Protein AF-J9R701-F1 (afdb_monomer)

Secondary structure (DSSP, 8-state):
-HHHHHHHHHHHHHHHHHHHHHHTS--TT--B-TTSPBPTTSSTTS------

Solvent-accessible surface area (backbone atoms only — not comparable to full-atom values): 3380 Å² total; per-residue (Å²): 105,74,70,55,55,52,49,56,49,54,54,49,51,53,54,52,50,53,51,54,61,53,64,74,58,76,52,94,90,44,54,61,44,97,88,68,46,72,40,66,67,68,40,91,88,66,49,77,90,82,86,133

InterPro domains:
  IPR005150 Cellulose synthase [PF03552] (1-52)

Sequence (52 aa):
ERRAMKRDYEEYKVRVNALVAKAQKTPEEGWTMQDGTPWPGNNSRDHPGMIQ

Organism: Populus nigra (NCBI:txid3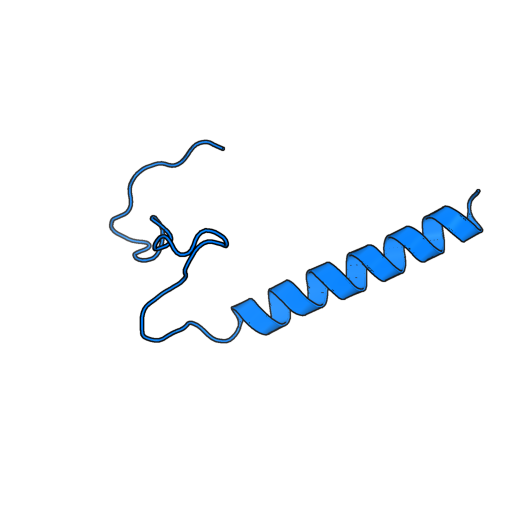691)

Radius of gyration: 15.81 Å; Cα contacts (8 Å, |Δi|>4): 18; chains: 1; bounding box: 29×21×42 Å

Foldseek 3Di:
DVVVVVVVVVVVVVVVVVVVVVVVDADPVGDADPVRHHDQCRDVVDGDDDDD

Structure (mmCIF, N/CA/C/O backbone):
data_AF-J9R701-F1
#
_entry.id   AF-J9R701-F1
#
loop_
_atom_site.group_PDB
_atom_site.id
_atom_site.type_symbol
_atom_site.label_atom_id
_atom_site.label_alt_id
_atom_site.label_comp_id
_atom_site.label_asym_id
_atom_site.label_entity_id
_atom_site.label_seq_id
_atom_site.pdbx_PDB_ins_code
_atom_site.Cartn_x
_atom_site.Cartn_y
_atom_site.Cartn_z
_atom_site.occupancy
_atom_site.B_iso_or_equiv
_atom_site.auth_seq_id
_atom_site.auth_comp_id
_atom_site.auth_asym_id
_atom_site.auth_atom_id
_atom_site.pdbx_PDB_model_num
ATOM 1 N N . GLU A 1 1 ? 15.147 -3.580 -25.027 1.00 79.81 1 GLU A N 1
ATOM 2 C CA . GLU A 1 1 ? 14.982 -2.795 -23.781 1.00 79.81 1 GLU A CA 1
ATOM 3 C C . GLU A 1 1 ? 13.618 -2.110 -23.661 1.00 79.81 1 GLU A C 1
ATOM 5 O O . GLU A 1 1 ? 12.839 -2.555 -22.834 1.00 79.81 1 GLU A O 1
ATOM 10 N N . ARG A 1 2 ? 13.226 -1.150 -24.524 1.00 89.19 2 ARG A N 1
ATOM 11 C CA . ARG A 1 2 ? 11.906 -0.461 -24.435 1.00 89.19 2 ARG A CA 1
ATOM 12 C C . ARG A 1 2 ? 10.682 -1.391 -24.327 1.00 89.19 2 ARG A C 1
ATOM 14 O O . ARG A 1 2 ? 9.753 -1.095 -23.587 1.00 89.19 2 ARG A O 1
ATOM 21 N N . ARG A 1 3 ? 10.661 -2.511 -25.064 1.00 90.25 3 ARG A N 1
ATOM 22 C CA . ARG A 1 3 ? 9.560 -3.496 -24.985 1.00 90.25 3 ARG A CA 1
ATOM 23 C C . ARG A 1 3 ? 9.551 -4.286 -23.675 1.00 90.25 3 ARG A C 1
ATOM 25 O O . ARG A 1 3 ? 8.468 -4.623 -23.222 1.00 90.25 3 ARG A O 1
ATOM 32 N N . ALA A 1 4 ? 10.721 -4.577 -23.104 1.00 93.62 4 ALA A N 1
ATOM 33 C CA . ALA A 1 4 ? 10.824 -5.245 -21.808 1.00 93.62 4 ALA A CA 1
ATOM 34 C C . ALA A 1 4 ? 10.334 -4.297 -20.709 1.00 93.62 4 ALA A C 1
ATOM 36 O O . ALA A 1 4 ? 9.349 -4.600 -20.057 1.00 93.62 4 ALA A O 1
ATOM 37 N N . MET A 1 5 ? 10.860 -3.067 -20.684 1.00 96.75 5 MET A N 1
ATOM 38 C CA . MET A 1 5 ? 10.429 -2.032 -19.739 1.00 96.75 5 MET A CA 1
ATOM 39 C C . MET A 1 5 ? 8.921 -1.744 -19.810 1.00 96.75 5 MET A C 1
ATOM 41 O O . MET A 1 5 ? 8.269 -1.562 -18.789 1.00 96.75 5 MET A O 1
ATOM 45 N N . LYS A 1 6 ? 8.334 -1.728 -21.017 1.00 96.06 6 LYS A N 1
ATOM 46 C CA . LYS A 1 6 ? 6.881 -1.567 -21.166 1.00 96.06 6 LYS A CA 1
ATOM 47 C C . LYS A 1 6 ? 6.108 -2.727 -20.525 1.00 96.06 6 LYS A C 1
ATOM 49 O O . LYS A 1 6 ? 5.074 -2.472 -19.927 1.00 96.06 6 LYS A O 1
ATOM 54 N N . ARG A 1 7 ? 6.576 -3.973 -20.651 1.00 96.38 7 ARG A N 1
ATOM 55 C CA . ARG A 1 7 ? 5.924 -5.129 -20.010 1.00 96.38 7 ARG A CA 1
ATOM 56 C C . ARG A 1 7 ? 6.030 -5.039 -18.493 1.00 96.38 7 ARG A C 1
ATOM 58 O O . ARG A 1 7 ? 4.999 -5.103 -17.836 1.00 96.38 7 ARG A O 1
ATOM 65 N N . ASP A 1 8 ? 7.225 -4.769 -17.975 1.00 97.19 8 ASP A N 1
ATOM 66 C CA . ASP A 1 8 ? 7.468 -4.639 -16.533 1.00 97.19 8 ASP A CA 1
ATOM 67 C C . ASP A 1 8 ? 6.597 -3.529 -15.918 1.00 97.19 8 ASP A C 1
ATOM 69 O O . ASP A 1 8 ? 6.033 -3.684 -14.833 1.00 97.19 8 ASP A O 1
ATOM 73 N N . TYR A 1 9 ? 6.426 -2.418 -16.645 1.00 97.69 9 TYR A N 1
ATOM 74 C CA . TYR A 1 9 ? 5.535 -1.330 -16.248 1.00 97.69 9 TYR A CA 1
ATOM 75 C C . TYR A 1 9 ? 4.061 -1.752 -16.212 1.00 97.69 9 TYR A C 1
ATOM 77 O O . TYR A 1 9 ? 3.365 -1.442 -15.245 1.00 97.69 9 TYR A O 1
ATOM 85 N N . GLU A 1 10 ? 3.564 -2.451 -17.237 1.00 98.00 10 GLU A N 1
ATOM 86 C CA . GLU A 1 10 ? 2.173 -2.924 -17.244 1.00 98.00 10 GLU A CA 1
ATOM 87 C C . GLU A 1 10 ? 1.928 -3.937 -16.113 1.00 98.00 10 GLU A C 1
ATOM 89 O O . GLU A 1 10 ? 0.912 -3.854 -15.423 1.00 98.00 10 GLU A O 1
ATOM 94 N N . GLU A 1 11 ? 2.879 -4.833 -15.837 1.00 97.56 11 GLU A N 1
ATOM 95 C CA . GLU A 1 11 ? 2.803 -5.762 -14.702 1.00 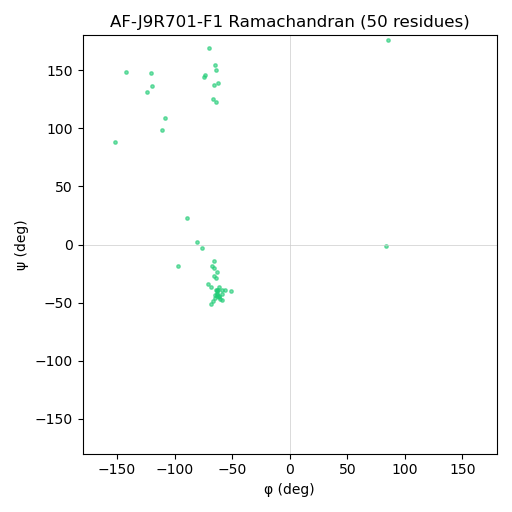97.56 11 GLU A CA 1
ATOM 96 C C . GLU A 1 11 ? 2.804 -5.032 -13.353 1.00 97.56 11 GLU A C 1
ATOM 98 O O . GLU A 1 11 ? 2.023 -5.356 -12.453 1.00 97.56 11 GLU A O 1
ATOM 103 N N . TYR A 1 12 ? 3.647 -4.010 -13.196 1.00 97.69 12 TYR A N 1
ATOM 104 C CA . TYR A 1 12 ? 3.624 -3.136 -12.024 1.00 97.69 12 TYR A CA 1
ATOM 105 C C . TYR A 1 12 ? 2.264 -2.444 -11.864 1.00 97.69 12 TYR A C 1
ATOM 107 O O . TYR A 1 12 ? 1.673 -2.493 -10.784 1.00 97.69 12 TYR A O 1
ATOM 115 N N . LYS A 1 13 ? 1.727 -1.866 -12.942 1.00 98.06 13 LYS A N 1
ATOM 116 C CA . LYS A 1 13 ? 0.428 -1.186 -12.945 1.00 98.06 13 LYS A CA 1
ATOM 117 C C . LYS A 1 13 ? -0.706 -2.121 -12.527 1.00 98.06 13 LYS A C 1
ATOM 119 O O . LYS A 1 13 ? -1.549 -1.730 -11.722 1.00 98.06 13 LYS A O 1
ATOM 124 N N . VAL A 1 14 ? -0.716 -3.360 -13.022 1.00 98.25 14 VAL A N 1
ATOM 125 C CA . VAL A 1 14 ? -1.708 -4.374 -12.626 1.00 98.25 14 VAL A CA 1
ATOM 126 C C . VAL A 1 14 ? -1.609 -4.685 -11.131 1.00 98.25 14 VAL A C 1
ATOM 128 O O . VAL A 1 14 ? -2.633 -4.694 -10.447 1.00 98.25 14 VAL A O 1
ATOM 131 N N . ARG A 1 15 ? -0.394 -4.870 -10.594 1.00 98.06 15 ARG A N 1
ATOM 132 C CA . ARG A 1 15 ? -0.191 -5.116 -9.155 1.00 98.06 15 ARG A CA 1
ATOM 133 C C . ARG A 1 15 ? -0.674 -3.949 -8.292 1.00 98.06 15 ARG A C 1
ATOM 135 O O . ARG A 1 15 ? -1.364 -4.179 -7.304 1.00 98.06 15 ARG A O 1
ATOM 142 N N . VAL A 1 16 ? -0.372 -2.709 -8.678 1.00 98.12 16 VAL A N 1
ATOM 143 C CA . VAL A 1 16 ? -0.843 -1.515 -7.954 1.00 98.12 16 VAL A CA 1
ATOM 144 C C . VAL A 1 16 ? -2.367 -1.412 -7.991 1.00 98.12 16 VAL A C 1
ATOM 146 O O . VAL A 1 16 ? -2.988 -1.195 -6.954 1.00 98.12 16 VAL A O 1
ATOM 149 N N . ASN A 1 17 ? -2.990 -1.637 -9.149 1.00 97.75 17 ASN A N 1
ATOM 150 C CA . ASN A 1 17 ? -4.449 -1.603 -9.266 1.00 97.75 17 ASN A CA 1
ATOM 151 C C . ASN A 1 17 ? -5.128 -2.661 -8.385 1.00 97.75 17 ASN A C 1
ATOM 153 O O . ASN A 1 17 ? -6.173 -2.383 -7.798 1.00 97.75 17 ASN A O 1
ATOM 157 N N . ALA A 1 18 ? -4.530 -3.848 -8.246 1.00 97.25 18 ALA A N 1
ATOM 158 C CA . ALA A 1 18 ? -5.026 -4.872 -7.330 1.00 97.25 18 ALA A CA 1
ATOM 159 C C . ALA A 1 18 ? -4.973 -4.409 -5.861 1.00 97.25 18 ALA A C 1
ATOM 161 O O . ALA A 1 18 ? -5.921 -4.651 -5.113 1.00 97.25 18 ALA A O 1
ATOM 162 N N . LEU A 1 19 ? -3.914 -3.696 -5.454 1.00 95.81 19 LEU A N 1
ATOM 163 C CA . LEU A 1 19 ? -3.817 -3.108 -4.111 1.00 95.81 19 LEU A CA 1
ATOM 164 C C . LEU A 1 19 ? -4.881 -2.029 -3.885 1.00 95.81 19 LEU A C 1
ATOM 166 O O . LEU A 1 19 ? -5.540 -2.040 -2.848 1.00 95.81 19 LEU A O 1
ATOM 170 N N . VAL A 1 20 ? -5.103 -1.148 -4.865 1.00 96.69 20 VAL A N 1
ATOM 171 C CA . VAL A 1 20 ? -6.153 -0.118 -4.795 1.00 96.69 20 VAL A CA 1
ATOM 172 C C . VAL A 1 20 ? -7.535 -0.758 -4.666 1.00 96.69 20 VAL A C 1
ATOM 174 O O . VAL A 1 20 ? -8.311 -0.366 -3.800 1.00 96.69 20 VAL A O 1
ATOM 177 N N . ALA A 1 21 ? -7.837 -1.769 -5.484 1.00 96.31 21 ALA A N 1
ATOM 178 C CA . ALA A 1 21 ? -9.114 -2.476 -5.426 1.00 96.31 21 ALA A CA 1
ATOM 179 C C . ALA A 1 21 ? -9.323 -3.180 -4.074 1.00 96.31 21 ALA A C 1
ATOM 181 O O . ALA A 1 21 ? -10.423 -3.138 -3.526 1.00 96.31 21 ALA A O 1
ATOM 182 N N . LYS A 1 22 ? -8.268 -3.781 -3.504 1.00 93.81 22 LYS A N 1
ATOM 183 C CA . LYS A 1 22 ? -8.314 -4.377 -2.161 1.00 93.81 22 LYS A CA 1
ATOM 184 C C . LYS A 1 22 ? -8.584 -3.317 -1.087 1.00 93.81 22 LYS A C 1
ATOM 186 O O . LYS A 1 22 ? -9.406 -3.554 -0.210 1.00 93.81 22 LYS A O 1
ATOM 191 N N . ALA A 1 23 ? -7.947 -2.151 -1.187 1.00 93.44 23 ALA A N 1
ATOM 192 C CA . ALA A 1 23 ? -8.073 -1.055 -0.226 1.00 93.44 23 ALA A CA 1
ATOM 193 C C . ALA A 1 23 ? -9.466 -0.394 -0.195 1.00 93.44 23 ALA A C 1
ATOM 195 O O . ALA A 1 23 ? -9.805 0.253 0.790 1.00 93.44 23 ALA A O 1
ATOM 196 N N . GLN A 1 24 ? -10.295 -0.569 -1.234 1.00 94.56 24 GLN A N 1
ATOM 197 C CA . GLN A 1 24 ? -11.667 -0.035 -1.255 1.00 94.56 24 GLN A CA 1
ATOM 198 C C . G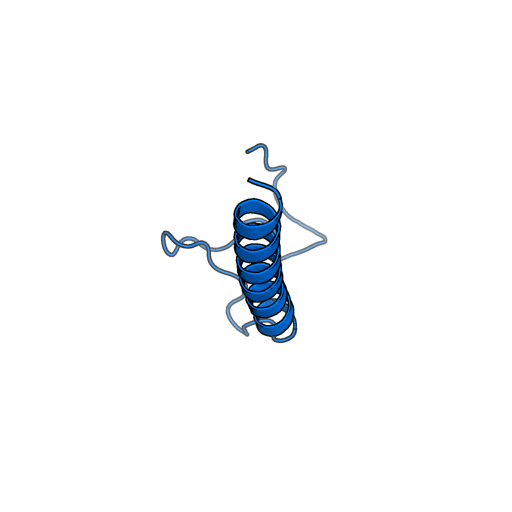LN A 1 24 ? -12.592 -0.676 -0.212 1.00 94.56 24 GLN A C 1
ATOM 200 O O . GLN A 1 24 ? -13.630 -0.103 0.114 1.00 94.56 24 GLN A O 1
ATOM 205 N N . LYS A 1 25 ? -12.248 -1.865 0.293 1.00 93.06 25 LYS A N 1
ATOM 206 C CA . LYS A 1 25 ? -13.017 -2.570 1.320 1.00 93.06 25 LYS A CA 1
ATOM 207 C C . LYS A 1 25 ? -12.221 -2.586 2.616 1.00 93.06 25 LYS A C 1
ATOM 209 O O . LYS A 1 25 ? -11.330 -3.415 2.778 1.00 93.06 25 LYS A O 1
ATOM 214 N N . THR A 1 26 ? -12.547 -1.668 3.518 1.00 90.62 26 THR A N 1
ATOM 215 C CA . THR A 1 26 ? -11.965 -1.638 4.863 1.00 90.62 26 THR A CA 1
ATOM 216 C C . THR A 1 26 ? -12.422 -2.872 5.652 1.00 90.62 26 THR A C 1
ATOM 218 O O . THR A 1 26 ? -13.633 -3.083 5.744 1.00 90.62 26 THR A O 1
ATOM 221 N N . PRO A 1 27 ? -11.504 -3.686 6.205 1.00 92.56 27 PRO A N 1
ATOM 222 C CA . PRO A 1 27 ? -11.860 -4.799 7.086 1.00 92.56 27 PRO A CA 1
ATOM 223 C C . PRO A 1 27 ? -12.516 -4.303 8.380 1.00 92.56 27 PRO A C 1
ATOM 225 O O . PRO A 1 27 ? -12.191 -3.213 8.855 1.00 92.56 27 PRO A O 1
ATOM 228 N N . GLU A 1 28 ? -13.406 -5.103 8.971 1.00 91.94 28 GLU A N 1
ATOM 229 C CA . GLU A 1 28 ? -14.081 -4.751 10.232 1.00 91.94 28 GLU A CA 1
ATOM 230 C C . GLU A 1 28 ? -13.100 -4.749 11.413 1.00 91.94 28 GLU A C 1
ATOM 232 O O . GLU A 1 28 ? -13.157 -3.877 12.277 1.00 91.94 28 GLU A O 1
ATOM 237 N N . GLU A 1 29 ? -12.146 -5.679 11.405 1.00 92.25 29 GLU A N 1
ATOM 238 C CA . GLU A 1 29 ? -11.047 -5.788 12.366 1.00 92.25 29 GLU A CA 1
ATOM 239 C C . GLU A 1 29 ? -9.917 -4.761 12.145 1.00 92.25 29 GLU A C 1
ATOM 241 O O . GLU A 1 29 ? -8.970 -4.692 12.931 1.00 92.25 29 GLU A O 1
ATOM 246 N N . GLY A 1 30 ? -10.021 -3.939 11.096 1.00 94.56 30 GLY A N 1
ATOM 247 C CA . GLY A 1 30 ? -8.990 -2.995 10.674 1.00 94.56 30 GLY A CA 1
ATOM 248 C C . GLY A 1 30 ? -7.933 -3.616 9.758 1.00 94.56 30 GLY A C 1
ATOM 249 O O . GLY A 1 30 ? -7.932 -4.805 9.451 1.00 94.56 30 GLY A O 1
ATOM 250 N N . TRP A 1 31 ? -7.015 -2.786 9.268 1.00 96.44 31 TRP A N 1
ATOM 251 C CA . TRP A 1 31 ? -5.933 -3.251 8.410 1.00 96.44 31 TRP A CA 1
ATOM 252 C C . TRP A 1 31 ? -4.879 -4.003 9.215 1.00 96.44 31 TRP A C 1
ATOM 254 O O . TRP A 1 31 ? -4.538 -3.624 10.338 1.00 96.44 31 TRP A O 1
ATOM 264 N N . THR A 1 32 ? -4.318 -5.037 8.595 1.00 96.19 32 THR A N 1
ATOM 265 C CA . THR A 1 32 ? -3.187 -5.803 9.113 1.00 96.19 32 THR A CA 1
ATOM 266 C C . THR A 1 32 ? -2.021 -5.744 8.133 1.00 96.19 32 THR A C 1
ATOM 268 O O . THR A 1 32 ? -2.192 -5.685 6.911 1.00 96.19 32 THR A O 1
ATOM 271 N N . MET A 1 33 ? -0.819 -5.779 8.684 1.00 94.38 33 MET A N 1
ATOM 272 C CA . MET A 1 33 ? 0.438 -5.924 7.966 1.00 94.38 33 MET A CA 1
ATOM 273 C C . MET A 1 33 ? 0.587 -7.339 7.389 1.00 94.38 33 MET A C 1
ATOM 275 O O . MET A 1 33 ? -0.162 -8.259 7.726 1.00 94.38 33 M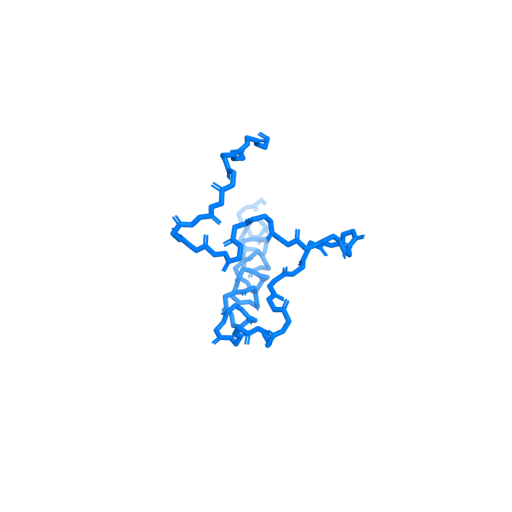ET A O 1
ATOM 279 N N . GLN A 1 34 ? 1.584 -7.534 6.520 1.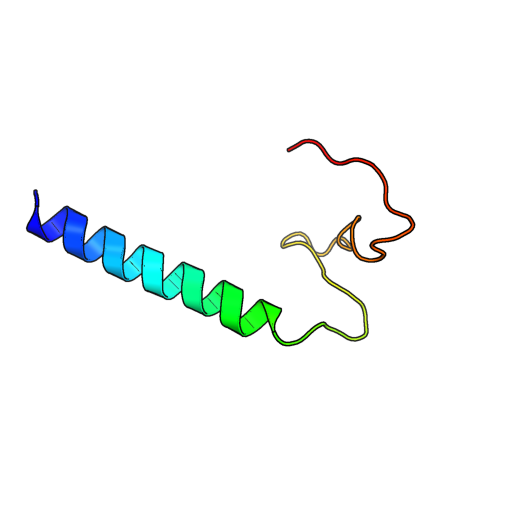00 92.69 34 GLN A N 1
ATOM 280 C CA . GLN A 1 34 ? 1.892 -8.859 5.965 1.00 92.69 34 GLN A CA 1
ATOM 281 C C . GLN A 1 34 ? 2.401 -9.852 7.022 1.00 92.69 34 GLN A C 1
ATOM 283 O O . GLN A 1 34 ? 2.210 -11.052 6.859 1.00 92.69 34 GLN A O 1
ATOM 288 N N . ASP A 1 35 ? 3.017 -9.364 8.099 1.00 94.81 35 ASP A N 1
ATOM 289 C CA . ASP A 1 35 ? 3.479 -10.171 9.236 1.00 94.81 35 ASP A CA 1
ATOM 290 C C . ASP A 1 35 ? 2.354 -10.520 10.233 1.00 94.81 35 ASP A C 1
ATOM 292 O O . ASP A 1 35 ? 2.600 -11.169 11.248 1.00 94.81 35 ASP A O 1
ATOM 296 N N . GLY A 1 36 ? 1.115 -10.107 9.943 1.00 94.00 36 GLY A N 1
ATOM 297 C CA . GLY A 1 36 ? -0.058 -10.351 10.780 1.00 94.00 36 GLY A CA 1
ATOM 298 C C . GLY A 1 36 ? -0.243 -9.347 11.918 1.00 94.00 36 GLY A C 1
ATOM 299 O O . GLY A 1 36 ? -1.234 -9.441 12.641 1.00 94.00 36 GLY A O 1
ATOM 300 N N . THR A 1 37 ? 0.652 -8.370 12.081 1.00 95.00 37 THR A N 1
ATOM 301 C CA . THR A 1 37 ? 0.473 -7.314 13.084 1.00 95.00 37 THR A CA 1
ATOM 302 C C . THR A 1 37 ? -0.610 -6.312 12.652 1.00 95.00 37 THR A C 1
ATOM 304 O O . THR A 1 37 ? -0.767 -6.043 11.457 1.00 95.00 37 THR A O 1
ATOM 307 N N . PRO A 1 38 ? -1.398 -5.740 13.582 1.00 95.50 38 PRO A N 1
ATOM 308 C CA . PRO A 1 38 ? -2.342 -4.676 13.246 1.00 95.50 38 PRO A CA 1
ATOM 309 C C . PRO A 1 38 ? -1.622 -3.438 12.701 1.00 95.50 38 PRO A C 1
ATOM 311 O O . PRO A 1 38 ? -0.591 -3.027 13.232 1.00 95.50 38 PRO A O 1
ATOM 314 N N . TRP A 1 39 ? -2.182 -2.806 11.669 1.00 95.62 39 TRP A N 1
ATOM 315 C CA . TRP A 1 39 ? -1.664 -1.546 11.140 1.00 95.62 39 TRP A CA 1
ATOM 316 C C . TRP A 1 39 ? -1.788 -0.437 12.202 1.00 95.62 39 TRP A C 1
ATOM 318 O O . TRP A 1 39 ? -2.907 -0.137 12.632 1.00 95.62 39 TRP A O 1
ATOM 328 N N . PRO A 1 40 ? -0.688 0.231 12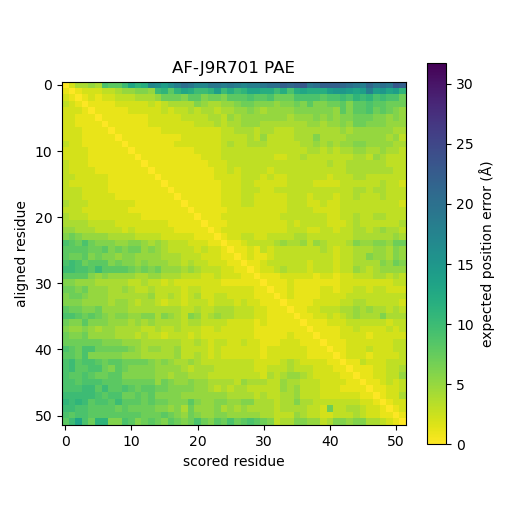.604 1.00 93.81 40 PRO A N 1
ATOM 329 C CA . PRO A 1 40 ? -0.751 1.241 13.663 1.00 93.81 40 PRO A CA 1
ATOM 330 C C . PRO A 1 40 ? -1.629 2.449 13.308 1.00 93.81 40 PRO A C 1
ATOM 332 O O . PRO A 1 40 ? -2.155 3.106 14.198 1.00 93.81 40 PRO A O 1
ATOM 335 N N . GLY A 1 41 ? -1.830 2.724 12.015 1.00 94.75 41 GLY A N 1
ATOM 336 C CA . GLY A 1 41 ? -2.658 3.825 11.513 1.00 94.75 41 GLY A CA 1
ATOM 337 C C . GLY A 1 41 ? -4.139 3.490 11.299 1.00 94.75 41 GLY A C 1
ATOM 338 O O . GLY A 1 41 ? -4.776 4.137 10.471 1.00 94.75 41 GLY A O 1
ATOM 339 N N . ASN A 1 42 ? -4.69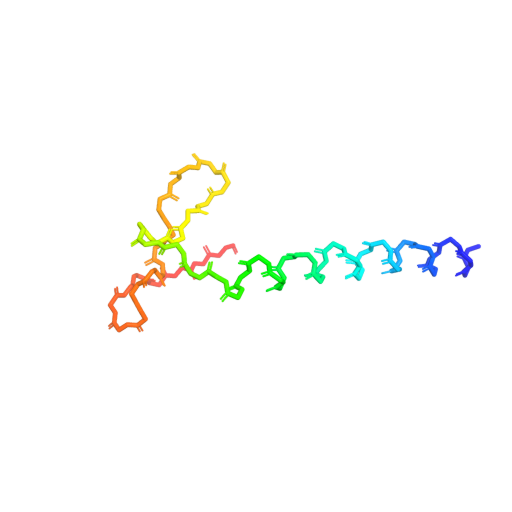5 2.470 11.964 1.00 94.88 42 ASN A N 1
ATOM 340 C CA . ASN A 1 42 ? -6.113 2.103 11.816 1.00 94.88 42 ASN A CA 1
ATOM 341 C C . ASN A 1 42 ? -7.085 3.198 12.296 1.00 94.88 42 ASN A C 1
ATOM 343 O O . ASN A 1 42 ? -8.187 3.313 11.761 1.00 94.88 42 ASN A O 1
ATOM 347 N N . ASN A 1 43 ? -6.679 4.029 13.262 1.00 93.62 43 ASN A N 1
ATOM 348 C CA . ASN A 1 43 ? -7.441 5.194 13.704 1.00 93.62 43 ASN A CA 1
ATOM 349 C C . ASN A 1 43 ? -6.758 6.483 13.231 1.00 93.62 43 ASN A C 1
ATOM 351 O O . ASN A 1 43 ? -5.733 6.887 13.767 1.00 93.62 43 ASN A O 1
ATOM 355 N N . SER A 1 44 ? -7.354 7.171 12.256 1.00 90.75 44 SER A N 1
ATOM 356 C CA . SER A 1 44 ? -6.795 8.402 11.676 1.00 90.75 44 SER A CA 1
ATOM 357 C C . SER A 1 44 ? -6.718 9.591 12.641 1.00 90.75 44 SER A C 1
ATOM 359 O O . SER A 1 44 ? -6.047 10.572 12.332 1.00 90.75 44 SER A O 1
ATOM 361 N N . ARG A 1 45 ? -7.405 9.537 13.791 1.00 95.06 45 ARG A N 1
ATOM 362 C CA . ARG A 1 45 ? -7.381 10.594 14.818 1.00 95.06 45 ARG A CA 1
ATOM 363 C C . ARG A 1 45 ? -6.401 10.323 15.952 1.00 95.06 45 ARG A C 1
ATOM 365 O O . ARG A 1 45 ? -6.083 11.249 16.689 1.00 95.06 45 ARG A O 1
ATOM 372 N N . ASP A 1 46 ? -5.983 9.075 16.113 1.00 94.88 46 ASP A N 1
ATOM 373 C CA . ASP A 1 46 ? -5.162 8.631 17.233 1.00 94.88 46 ASP A CA 1
ATOM 374 C C . ASP A 1 46 ? -4.321 7.434 16.790 1.00 94.88 46 ASP A C 1
ATOM 376 O O . ASP A 1 46 ? -4.745 6.279 16.863 1.00 94.88 46 ASP A O 1
ATOM 380 N N . HIS A 1 47 ? -3.147 7.738 16.241 1.00 93.81 47 HIS A N 1
ATOM 381 C CA . HIS A 1 47 ? -2.161 6.748 15.842 1.00 93.81 47 HIS A CA 1
ATOM 382 C C . HIS A 1 47 ? -0.745 7.256 16.139 1.00 93.81 47 HIS A C 1
ATOM 384 O O . HIS A 1 47 ? -0.488 8.462 16.052 1.00 93.81 47 HIS A O 1
ATOM 390 N N . PRO A 1 48 ? 0.208 6.361 16.451 1.00 93.94 48 PRO A N 1
ATOM 391 C CA . PRO A 1 48 ? 1.604 6.751 16.589 1.00 93.94 48 PRO A CA 1
ATOM 392 C C . PRO A 1 48 ? 2.171 7.245 15.249 1.00 93.94 48 PRO A C 1
ATOM 394 O O . PRO A 1 48 ? 1.720 6.852 14.167 1.00 93.94 48 PRO A O 1
ATOM 397 N N . GLY A 1 49 ? 3.194 8.098 15.315 1.00 93.25 49 GLY A N 1
ATOM 398 C CA . GLY A 1 49 ? 4.017 8.407 14.147 1.00 93.25 49 GLY A CA 1
ATOM 399 C C . GLY A 1 49 ? 4.789 7.163 13.699 1.00 93.25 49 GLY A C 1
ATOM 400 O O . GLY A 1 49 ? 5.320 6.434 14.533 1.00 93.25 49 GLY A O 1
ATOM 401 N N . MET A 1 50 ? 4.854 6.924 12.389 1.00 92.38 50 MET A N 1
ATOM 402 C CA . MET A 1 50 ? 5.604 5.815 11.795 1.00 92.38 50 MET A CA 1
ATOM 403 C C . MET A 1 50 ? 6.673 6.360 10.845 1.00 92.38 50 MET A C 1
ATOM 405 O O . MET A 1 50 ? 6.397 7.265 10.058 1.00 92.38 50 MET A O 1
ATOM 409 N N . ILE A 1 51 ? 7.878 5.797 10.914 1.00 91.75 51 ILE A N 1
ATOM 410 C CA . ILE A 1 51 ? 8.978 6.015 9.965 1.00 91.75 51 ILE A CA 1
ATO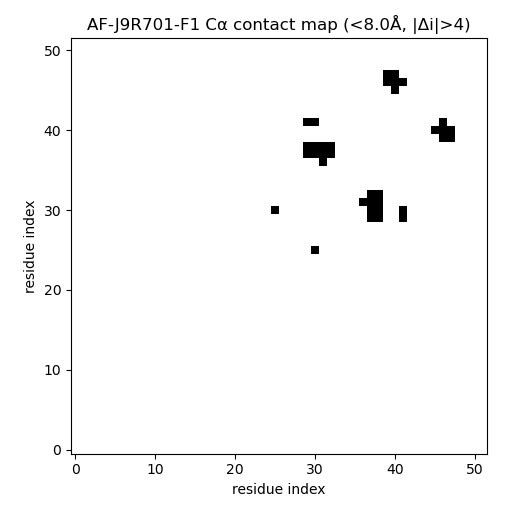M 411 C C . ILE A 1 51 ? 9.366 4.628 9.445 1.00 91.75 51 ILE A C 1
ATOM 413 O O . ILE A 1 51 ? 9.505 3.709 10.252 1.00 91.75 51 ILE A O 1
ATOM 417 N N . GLN A 1 52 ? 9.489 4.489 8.123 1.00 83.62 52 GLN A N 1
ATOM 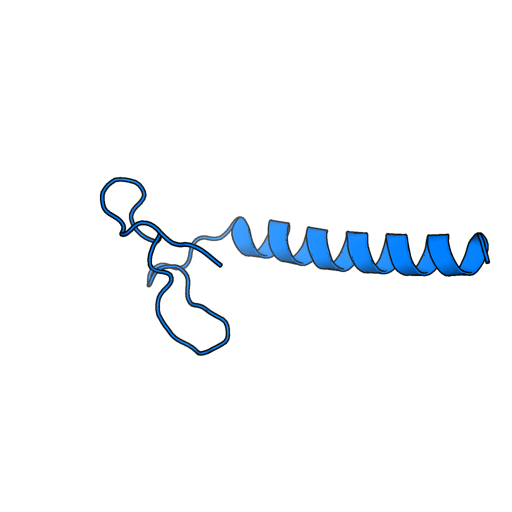418 C CA . GLN A 1 52 ? 9.811 3.240 7.424 1.00 83.62 52 GLN A CA 1
ATOM 419 C C . GLN A 1 52 ? 11.231 3.276 6.865 1.00 83.62 52 GLN A C 1
ATOM 421 O O . GLN A 1 52 ? 11.629 4.360 6.380 1.00 83.62 52 GLN A O 1
#

Mean predicted aligned error: 3.85 Å

pLDDT: mean 94.32, std 3.39, range [79.81, 98.25]

Nearest PDB structures (foldseek):
  6wlb-assembly1_B  TM=1.000E+00  e=6.997E-06  Populus tremula x Populus tremuloides
  8g2j-assembly1_D  TM=9.819E-01  e=9.960E-06  Populus tremula x P. tremuloides/Amanita muscaria mixed EST library
  7ck2-assembly1_A  TM=9.818E-01  e=4.390E-05  Arabidopsis thaliana
  7ck3-assembly2_B  TM=9.312E-01  e=2.873E-05  Arabidopsis thaliana
  7ck2-assembly2_B  TM=9.500E-01  e=6.707E-05  Arabidopsis thaliana